Protein AF-A0A8T9C1B6-F1 (afdb_monomer)

Sequence (122 aa):
IFGITAPATIAPGQDFNVTLETQNYIQTIYDVAVVFGLAPGQGHPDTLGTVIASEYLGPSKSNIIVPIVYTVSVDKNTPVGSSTLSASVMSLYGVSSGPTLSNYNVTVVVGDVVSEERVSSS

InterPro domains:
  IPR045469 Nis1-like [PF19271] (1-108)

Solvent-accessible surface area (backbone atoms only — not comparable to full-atom values): 6538 Å² total; per-residue (Å²): 115,82,32,39,35,31,41,36,24,38,21,53,61,39,78,45,60,40,31,40,36,34,53,86,64,99,62,78,40,44,32,47,32,38,38,34,12,43,18,67,49,81,47,60,86,101,55,42,64,49,76,53,48,73,46,81,44,36,77,91,62,23,76,42,63,67,62,47,78,41,81,42,49,46,57,66,81,56,73,72,41,56,21,24,42,26,39,41,35,40,31,26,41,64,96,82,52,46,79,45,79,49,79,38,51,36,74,28,30,33,46,89,51,68,42,88,55,71,38,61,34,130

Radius of gyration: 14.47 Å; Cα contacts (8 Å, |Δi|>4): 331; chains: 1; bounding box: 39×22×41 Å

pLDDT: mean 94.17, std 5.41, range [66.44, 98.38]

Structure (mmCIF, N/CA/C/O backbone):
data_AF-A0A8T9C1B6-F1
#
_entry.id   AF-A0A8T9C1B6-F1
#
loop_
_atom_site.group_PDB
_atom_site.id
_atom_site.type_symbol
_atom_site.label_atom_id
_atom_site.label_alt_id
_atom_site.label_comp_id
_atom_site.label_asym_id
_atom_site.label_entity_id
_atom_site.label_seq_id
_atom_site.pdbx_PDB_ins_code
_atom_site.Cartn_x
_atom_site.Cartn_y
_atom_site.Cartn_z
_atom_site.occupancy
_atom_site.B_iso_or_equiv
_atom_site.auth_seq_id
_atom_site.auth_comp_id
_atom_site.auth_asym_id
_atom_site.auth_atom_id
_atom_site.pdbx_PDB_model_num
ATOM 1 N N . ILE A 1 1 ? 3.121 2.737 -11.169 1.00 92.44 1 ILE A N 1
ATOM 2 C CA . ILE A 1 1 ? 2.107 2.929 -10.098 1.00 92.44 1 ILE A CA 1
ATOM 3 C C . ILE A 1 1 ? 1.961 4.425 -9.849 1.00 92.44 1 ILE A C 1
ATOM 5 O O . ILE A 1 1 ? 2.965 5.119 -9.959 1.00 92.44 1 ILE A O 1
ATOM 9 N N . PHE A 1 2 ? 0.752 4.932 -9.607 1.00 93.50 2 PHE A N 1
ATOM 10 C CA . PHE A 1 2 ? 0.537 6.366 -9.347 1.00 93.50 2 PHE A CA 1
ATOM 11 C C . PHE A 1 2 ? -0.276 6.660 -8.084 1.00 93.50 2 PHE A C 1
ATOM 13 O O . PHE A 1 2 ? -0.403 7.822 -7.715 1.00 93.50 2 PHE A O 1
ATOM 20 N N . GLY A 1 3 ? -0.806 5.634 -7.421 1.00 96.00 3 GLY A N 1
ATOM 21 C CA . GLY A 1 3 ? -1.630 5.818 -6.240 1.00 96.00 3 GLY A CA 1
ATOM 22 C C . GLY A 1 3 ? -2.061 4.508 -5.603 1.00 96.00 3 GLY A C 1
ATOM 23 O O . GLY A 1 3 ? -1.708 3.422 -6.077 1.00 96.00 3 GLY A O 1
ATOM 24 N N . ILE A 1 4 ? -2.846 4.627 -4.536 1.00 97.69 4 ILE A N 1
ATOM 25 C CA . ILE A 1 4 ? -3.515 3.515 -3.867 1.00 97.69 4 ILE A CA 1
ATOM 26 C C . ILE A 1 4 ? -4.999 3.797 -3.669 1.00 97.69 4 ILE A C 1
ATOM 28 O O . ILE A 1 4 ? -5.393 4.940 -3.449 1.00 97.69 4 ILE A O 1
ATOM 32 N N . THR A 1 5 ? -5.797 2.733 -3.663 1.00 98.31 5 THR A N 1
ATOM 33 C CA . THR A 1 5 ? -7.218 2.770 -3.309 1.00 98.31 5 THR A CA 1
ATOM 34 C C . THR A 1 5 ? -7.513 1.730 -2.235 1.00 98.31 5 THR A C 1
ATOM 36 O O . THR A 1 5 ? -7.084 0.580 -2.346 1.00 98.31 5 THR A O 1
ATOM 39 N N . ALA A 1 6 ? -8.301 2.089 -1.226 1.00 98.25 6 ALA A N 1
ATOM 40 C CA . ALA A 1 6 ? -8.712 1.200 -0.138 1.00 98.25 6 ALA A CA 1
ATOM 41 C C . ALA A 1 6 ? -10.176 1.458 0.266 1.00 98.25 6 ALA A C 1
ATOM 43 O O . ALA A 1 6 ? -10.741 2.475 -0.137 1.00 98.25 6 ALA A O 1
ATOM 44 N N . PRO A 1 7 ? -10.817 0.563 1.037 1.00 98.38 7 PRO A N 1
ATOM 45 C CA . PRO A 1 7 ? -12.080 0.872 1.701 1.00 98.38 7 PRO A CA 1
ATOM 46 C C . PRO A 1 7 ? -11.978 2.134 2.566 1.00 98.38 7 PRO A C 1
ATOM 48 O O . PRO A 1 7 ? -10.963 2.353 3.225 1.00 98.38 7 PRO A O 1
ATOM 51 N N . ALA A 1 8 ? -13.035 2.944 2.588 1.00 98.19 8 ALA A N 1
ATOM 52 C CA . ALA A 1 8 ? -13.134 4.128 3.438 1.00 98.19 8 ALA A CA 1
ATOM 53 C C . ALA A 1 8 ? -13.125 3.765 4.932 1.00 98.19 8 ALA A C 1
ATOM 55 O O . ALA A 1 8 ? -12.566 4.498 5.747 1.00 98.19 8 ALA A O 1
ATOM 56 N N . THR A 1 9 ? -13.714 2.620 5.290 1.00 98.38 9 THR A N 1
ATOM 57 C CA . THR A 1 9 ? -13.654 2.030 6.631 1.00 98.38 9 THR A CA 1
ATOM 58 C C . THR A 1 9 ? -13.044 0.633 6.570 1.00 98.38 9 THR A C 1
ATOM 60 O O . THR A 1 9 ? -13.420 -0.178 5.724 1.00 98.38 9 THR A O 1
ATOM 63 N N . ILE A 1 10 ? -12.113 0.353 7.478 1.00 98.25 10 ILE A N 1
ATOM 64 C CA . ILE A 1 10 ? -11.492 -0.958 7.697 1.00 98.25 10 ILE A CA 1
ATOM 65 C C . ILE A 1 10 ? -11.787 -1.433 9.121 1.00 98.25 10 ILE A C 1
ATOM 67 O O . ILE A 1 10 ? -12.046 -0.612 10.001 1.00 98.25 10 ILE A O 1
ATOM 71 N N . ALA A 1 11 ? -11.716 -2.741 9.363 1.00 97.81 11 ALA A N 1
ATOM 72 C CA . ALA A 1 11 ? -12.002 -3.325 10.671 1.00 97.81 11 ALA A CA 1
ATOM 73 C C . ALA A 1 11 ? -10.786 -4.082 11.239 1.00 97.81 11 ALA A C 1
ATOM 75 O O . ALA A 1 11 ? -10.166 -4.867 10.512 1.00 97.81 11 ALA A O 1
ATOM 76 N N . PRO A 1 12 ? -10.439 -3.894 12.527 1.00 97.06 12 PRO A N 1
ATOM 77 C CA . PRO A 1 12 ? -9.389 -4.660 13.189 1.00 97.06 12 PRO A CA 1
ATOM 78 C C . PRO A 1 12 ? -9.592 -6.173 13.090 1.00 97.06 12 PRO A C 1
ATOM 80 O O . PRO A 1 12 ? -10.670 -6.689 13.381 1.00 97.06 12 PRO A O 1
ATOM 83 N N . GLY A 1 13 ? -8.542 -6.901 12.703 1.00 96.31 13 GLY A N 1
ATOM 84 C CA . GLY A 1 13 ? -8.574 -8.358 12.562 1.00 96.31 13 GLY A CA 1
ATOM 85 C C . GLY A 1 13 ? -9.389 -8.887 11.377 1.00 96.31 13 GLY A C 1
ATOM 86 O O . GLY A 1 13 ? -9.573 -10.100 11.291 1.00 96.31 13 GLY A O 1
ATOM 87 N N . GLN A 1 14 ? -9.876 -8.018 10.484 1.00 97.50 14 GLN A N 1
ATOM 88 C CA . GLN A 1 14 ? -10.525 -8.414 9.233 1.00 97.50 14 GLN A CA 1
ATOM 89 C C . GLN A 1 14 ? -9.642 -8.084 8.029 1.00 97.50 14 GLN A C 1
ATOM 91 O O . GLN A 1 14 ? -8.948 -7.064 8.002 1.00 97.50 14 GLN A O 1
ATOM 96 N N . ASP A 1 15 ? -9.711 -8.949 7.021 1.00 98.06 15 ASP A N 1
ATOM 97 C CA . ASP A 1 15 ? -9.028 -8.750 5.749 1.00 98.06 15 ASP A CA 1
ATOM 98 C C . ASP A 1 15 ? -9.743 -7.687 4.907 1.00 98.06 15 ASP A C 1
ATOM 100 O O . ASP A 1 15 ? -10.973 -7.619 4.850 1.00 98.06 15 ASP A O 1
ATOM 104 N N . PHE A 1 16 ? -8.963 -6.881 4.193 1.00 98.19 16 PHE A N 1
ATOM 105 C CA . PHE A 1 16 ? -9.455 -5.914 3.224 1.00 98.19 16 PHE A CA 1
ATOM 106 C C . PHE A 1 16 ? -8.504 -5.780 2.033 1.00 98.19 16 PHE A C 1
ATOM 108 O O . PHE A 1 16 ? -7.327 -6.131 2.096 1.00 98.19 16 PHE A O 1
ATOM 115 N N . ASN A 1 17 ? -9.027 -5.252 0.924 1.00 98.25 17 ASN A N 1
ATOM 116 C CA . ASN A 1 17 ? -8.274 -5.124 -0.321 1.00 98.25 17 ASN A CA 1
ATOM 117 C C . ASN A 1 17 ? -7.747 -3.704 -0.537 1.00 98.25 17 ASN A C 1
ATOM 119 O O . ASN A 1 17 ? -8.529 -2.762 -0.728 1.00 98.25 17 ASN A O 1
ATOM 123 N N . VAL A 1 18 ? -6.423 -3.587 -0.613 1.00 97.94 18 VAL A N 1
ATOM 124 C CA . VAL A 1 18 ? -5.720 -2.393 -1.086 1.00 97.94 18 VAL A CA 1
ATOM 125 C C . VAL A 1 18 ? -5.329 -2.602 -2.542 1.00 97.94 18 VAL A C 1
ATOM 127 O O . VAL A 1 18 ? -4.749 -3.622 -2.910 1.00 97.94 18 VAL A O 1
ATOM 130 N N . THR A 1 19 ? -5.653 -1.626 -3.378 1.00 98.00 19 THR A N 1
ATOM 131 C CA . THR A 1 19 ? -5.329 -1.631 -4.802 1.00 98.00 19 THR A CA 1
ATOM 132 C C . THR A 1 19 ? -4.186 -0.662 -5.049 1.00 98.00 19 THR A C 1
ATOM 134 O O . THR A 1 19 ? -4.288 0.499 -4.665 1.00 98.00 19 THR A O 1
ATOM 137 N N . LEU A 1 20 ? -3.117 -1.113 -5.704 1.00 97.12 20 LEU A N 1
ATOM 138 C CA . LEU A 1 20 ? -2.154 -0.218 -6.336 1.00 97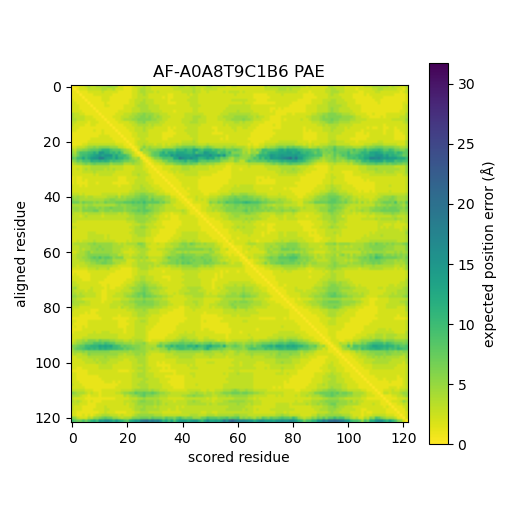.12 20 LEU A CA 1
ATOM 139 C C . LEU A 1 20 ? -2.696 0.205 -7.693 1.00 97.12 20 LEU A C 1
ATOM 141 O O . LEU A 1 20 ? -2.903 -0.631 -8.581 1.00 97.12 20 LEU A O 1
ATOM 145 N N . GLU A 1 21 ? -2.888 1.506 -7.852 1.00 96.50 21 GLU A N 1
ATOM 146 C CA . GLU A 1 21 ? -3.367 2.081 -9.095 1.00 96.50 21 GLU A CA 1
ATOM 147 C C . GLU A 1 21 ? -2.216 2.179 -10.095 1.00 96.50 21 GLU A C 1
ATOM 149 O O . GLU A 1 21 ? -1.124 2.704 -9.825 1.00 96.50 21 GLU A O 1
ATOM 154 N N . THR A 1 22 ? -2.459 1.623 -11.275 1.00 93.25 22 THR A N 1
ATOM 155 C CA . THR A 1 22 ? -1.491 1.575 -12.366 1.00 93.25 22 THR A CA 1
ATOM 156 C C . THR A 1 22 ? -2.030 2.366 -13.545 1.00 93.25 22 THR A C 1
ATOM 158 O O . THR A 1 22 ? -3.235 2.442 -13.764 1.00 93.25 22 THR A O 1
ATOM 161 N N . GLN A 1 23 ? -1.135 3.003 -14.289 1.00 87.12 23 GLN A N 1
ATOM 162 C CA . GLN A 1 23 ? -1.492 3.775 -15.470 1.00 87.12 23 GLN A CA 1
ATOM 163 C C . GLN A 1 23 ? -0.521 3.452 -16.588 1.00 87.12 23 GLN A C 1
ATOM 165 O O . GLN A 1 23 ? 0.613 3.036 -16.337 1.00 87.12 23 GLN A O 1
ATOM 170 N N . ASN A 1 24 ? -0.964 3.683 -17.820 1.00 80.38 24 ASN A N 1
ATOM 171 C CA . ASN A 1 24 ? -0.093 3.539 -18.969 1.00 80.38 24 ASN A CA 1
ATOM 172 C C . ASN A 1 24 ? 1.062 4.546 -18.875 1.00 80.38 24 ASN A C 1
ATOM 174 O O . ASN A 1 24 ? 0.831 5.744 -18.695 1.00 80.38 24 ASN A O 1
ATOM 178 N N . TYR A 1 25 ? 2.293 4.065 -19.014 1.00 78.56 25 TYR A N 1
ATOM 179 C CA . TYR A 1 25 ? 3.488 4.896 -19.003 1.00 78.56 25 TYR A CA 1
ATOM 180 C C . TYR A 1 25 ? 4.378 4.529 -20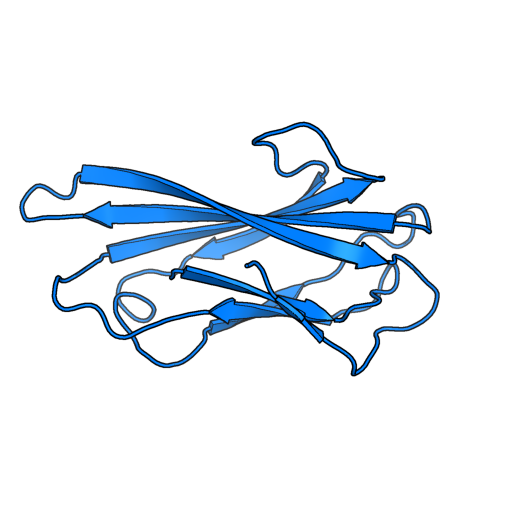.187 1.00 78.56 25 TYR A C 1
ATOM 182 O O . TYR A 1 25 ? 4.583 3.359 -20.499 1.00 78.56 25 TYR A O 1
ATOM 190 N N . ILE A 1 26 ? 4.873 5.549 -20.892 1.00 77.06 26 ILE A N 1
ATOM 191 C CA . ILE A 1 26 ? 5.587 5.351 -22.161 1.00 77.06 26 ILE A CA 1
ATOM 192 C C . ILE A 1 26 ? 6.991 4.764 -21.968 1.00 77.06 26 ILE A C 1
ATOM 194 O O . ILE A 1 26 ? 7.562 4.209 -22.903 1.00 77.06 26 ILE A O 1
ATOM 198 N N . GLN A 1 27 ? 7.560 4.894 -20.768 1.00 76.25 27 GLN A N 1
ATOM 199 C CA . GLN A 1 27 ? 8.873 4.352 -20.436 1.00 76.25 27 GLN A CA 1
ATOM 200 C C . GLN A 1 27 ? 8.720 3.086 -19.602 1.00 76.25 27 GLN A C 1
ATOM 202 O O . GLN A 1 27 ? 7.858 3.004 -18.735 1.00 76.25 27 GLN A O 1
ATOM 207 N N . THR A 1 28 ? 9.591 2.108 -19.821 1.00 82.75 28 THR A N 1
ATOM 208 C CA . THR A 1 28 ? 9.618 0.910 -18.984 1.00 82.75 28 THR A CA 1
ATOM 209 C C . THR A 1 28 ? 10.055 1.277 -17.567 1.00 82.75 28 THR A C 1
ATOM 211 O O . THR A 1 28 ? 11.158 1.787 -17.366 1.00 82.75 28 THR A O 1
ATOM 214 N N . ILE A 1 29 ? 9.195 0.984 -16.596 1.00 89.44 29 ILE A N 1
ATOM 215 C CA . ILE A 1 29 ? 9.491 1.057 -15.163 1.00 89.44 29 ILE A CA 1
ATOM 216 C C . ILE A 1 29 ? 9.594 -0.372 -14.639 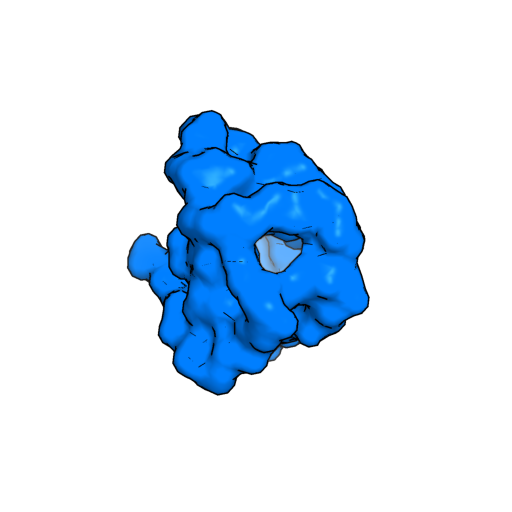1.00 89.44 29 ILE A C 1
ATOM 218 O O . ILE A 1 29 ? 8.784 -1.216 -15.018 1.00 89.44 29 ILE A O 1
ATOM 222 N N . TYR A 1 30 ? 10.568 -0.640 -13.771 1.00 92.38 30 TYR A N 1
ATOM 223 C CA . TYR A 1 30 ? 10.628 -1.887 -13.014 1.00 92.38 30 TYR A CA 1
ATOM 224 C C . TYR A 1 30 ? 10.194 -1.627 -11.571 1.00 92.38 30 TYR A C 1
ATOM 226 O O . TYR A 1 30 ? 10.941 -1.043 -10.788 1.00 92.38 30 TYR A O 1
ATOM 234 N N . ASP A 1 31 ? 8.987 -2.048 -11.217 1.00 93.75 31 ASP A N 1
ATOM 235 C CA . ASP A 1 31 ? 8.452 -1.927 -9.867 1.00 93.75 31 ASP A CA 1
ATOM 236 C C . ASP A 1 31 ? 8.964 -3.106 -9.019 1.00 93.75 31 ASP A C 1
ATOM 238 O O . ASP A 1 31 ? 8.695 -4.276 -9.300 1.00 93.75 31 ASP A O 1
ATOM 242 N N . VAL A 1 32 ? 9.766 -2.810 -7.993 1.00 95.94 32 VAL A N 1
ATOM 243 C CA . VAL A 1 32 ? 10.498 -3.816 -7.208 1.00 95.94 32 VAL A CA 1
ATOM 244 C C . VAL A 1 32 ? 9.597 -4.408 -6.132 1.00 95.94 32 VAL A C 1
ATOM 246 O O . VAL A 1 32 ? 9.369 -5.617 -6.106 1.00 95.94 32 VAL A O 1
ATOM 249 N N . ALA A 1 33 ? 9.099 -3.565 -5.230 1.00 97.44 33 ALA A N 1
ATOM 250 C CA . ALA A 1 33 ? 8.356 -3.981 -4.048 1.00 97.44 33 ALA A CA 1
ATOM 251 C C . ALA A 1 33 ? 7.476 -2.845 -3.519 1.00 97.44 33 ALA A C 1
ATOM 253 O O . ALA A 1 33 ? 7.737 -1.670 -3.789 1.00 97.44 33 ALA A O 1
ATOM 254 N N . VAL A 1 34 ? 6.471 -3.216 -2.729 1.00 98.12 34 VAL A N 1
ATOM 255 C CA . VAL A 1 34 ? 5.619 -2.293 -1.977 1.00 98.12 34 VAL A CA 1
ATOM 256 C C . VAL A 1 34 ? 5.585 -2.680 -0.503 1.00 98.12 34 VAL A C 1
ATOM 258 O O . VAL A 1 34 ? 5.585 -3.862 -0.163 1.00 98.12 34 VAL A O 1
ATOM 261 N N . VAL A 1 35 ? 5.531 -1.685 0.378 1.00 98.38 35 VAL A N 1
ATOM 262 C CA . VAL A 1 35 ? 5.257 -1.866 1.807 1.00 98.38 35 VAL A CA 1
ATOM 263 C C . VAL A 1 35 ? 4.048 -1.026 2.183 1.00 98.38 35 VAL A C 1
ATOM 265 O O . VAL A 1 35 ? 3.998 0.157 1.854 1.00 98.38 35 VAL A O 1
ATOM 268 N N . PHE A 1 36 ? 3.094 -1.633 2.882 1.00 98.19 36 PHE A N 1
ATOM 269 C CA . PHE A 1 36 ? 1.904 -0.976 3.403 1.00 98.19 36 PHE A CA 1
ATOM 270 C C . PHE A 1 36 ? 2.040 -0.760 4.906 1.00 98.19 36 PHE A C 1
ATOM 272 O O . PHE A 1 36 ? 2.524 -1.635 5.632 1.00 98.19 36 PHE A O 1
ATOM 279 N N . GLY A 1 37 ? 1.559 0.379 5.386 1.00 97.75 37 GLY A N 1
ATOM 280 C CA . GLY A 1 37 ? 1.474 0.651 6.813 1.00 97.75 37 GLY A CA 1
ATOM 281 C C . GLY A 1 37 ? 0.301 1.542 7.184 1.00 97.75 37 GLY A C 1
ATOM 282 O O . GLY A 1 37 ? -0.314 2.176 6.328 1.00 97.75 37 GLY A O 1
ATOM 283 N N . LEU A 1 38 ? -0.017 1.548 8.472 1.00 97.88 38 LEU A N 1
ATOM 284 C CA . LEU A 1 38 ? -1.118 2.298 9.051 1.00 97.88 38 LEU A CA 1
ATOM 285 C C . LEU A 1 38 ? -0.613 3.140 10.225 1.00 97.88 38 LEU A C 1
ATOM 287 O O . LEU A 1 38 ? 0.087 2.642 11.110 1.00 97.88 38 LEU A O 1
ATOM 291 N N . ALA A 1 39 ? -1.009 4.408 10.265 1.00 97.31 39 ALA A N 1
ATOM 292 C CA . ALA A 1 39 ? -0.730 5.312 11.374 1.00 97.31 39 ALA A CA 1
ATOM 293 C C . ALA A 1 39 ? -2.027 5.964 11.884 1.00 97.31 39 ALA A C 1
ATOM 295 O O . ALA A 1 39 ? -2.860 6.354 11.069 1.00 97.31 39 ALA A O 1
ATOM 296 N N . PRO A 1 40 ? -2.211 6.136 13.205 1.00 95.81 40 PRO A N 1
ATOM 297 C CA . PRO A 1 40 ? -3.379 6.831 13.740 1.00 95.81 40 PRO A CA 1
ATOM 298 C C . PRO A 1 40 ? -3.360 8.327 13.390 1.00 95.81 40 PRO A C 1
ATOM 300 O O . PRO A 1 40 ? -2.303 8.966 13.333 1.00 95.81 40 PRO A O 1
ATOM 303 N N . GLY A 1 41 ? -4.545 8.909 13.208 1.00 95.06 41 GLY A N 1
ATOM 304 C CA . GLY A 1 41 ? -4.708 10.310 12.830 1.00 95.06 41 GLY A CA 1
ATOM 305 C C . GLY A 1 41 ? -4.078 10.597 11.470 1.00 95.06 41 GLY A C 1
ATOM 306 O O . GLY A 1 41 ? -4.339 9.884 10.511 1.00 95.06 41 GLY A O 1
ATOM 307 N N . GLN A 1 42 ? -3.256 11.645 11.400 1.00 91.81 42 GLN A N 1
ATOM 308 C CA . GLN A 1 42 ? -2.518 12.012 10.185 1.00 91.81 42 GLN A CA 1
ATOM 309 C C . GLN A 1 42 ? -1.209 11.223 10.010 1.00 91.81 42 GLN A C 1
ATOM 311 O O . GLN A 1 42 ? -0.619 11.249 8.932 1.00 91.81 42 GLN A O 1
ATOM 316 N N . GLY A 1 43 ? -0.755 10.508 11.045 1.00 89.44 43 GLY A N 1
ATOM 317 C CA . GLY A 1 43 ? 0.574 9.900 11.067 1.00 89.44 43 GLY A CA 1
ATOM 318 C C . GLY A 1 43 ? 1.715 10.925 11.076 1.00 89.44 43 GLY A C 1
ATOM 319 O O . GLY A 1 43 ? 1.500 12.136 11.150 1.00 89.44 43 GLY A O 1
ATOM 320 N N . HIS A 1 44 ? 2.955 10.429 11.040 1.00 89.06 44 HIS A N 1
ATOM 321 C CA . HIS A 1 44 ? 4.132 11.276 10.846 1.00 89.06 44 HIS A CA 1
ATOM 322 C C . HIS A 1 44 ? 4.449 11.375 9.344 1.00 89.06 44 HIS A C 1
ATOM 324 O O . HIS A 1 44 ? 4.408 10.338 8.670 1.00 89.06 44 HIS A O 1
ATOM 330 N N . PRO A 1 45 ? 4.775 12.569 8.815 1.00 86.81 45 PRO A N 1
ATOM 331 C CA . PRO A 1 45 ? 5.096 12.745 7.400 1.00 86.81 45 PRO A CA 1
ATOM 332 C C . PRO A 1 45 ? 6.165 11.765 6.911 1.00 86.81 45 PRO A C 1
ATOM 334 O O . PRO A 1 45 ? 7.103 11.460 7.644 1.00 86.81 45 PRO A O 1
ATOM 337 N N . ASP A 1 46 ? 6.003 11.268 5.682 1.00 84.88 46 ASP A N 1
ATOM 338 C CA . ASP A 1 46 ? 6.934 10.347 5.010 1.00 84.88 46 ASP A CA 1
ATOM 339 C C . ASP A 1 46 ? 7.228 9.035 5.760 1.00 84.88 46 ASP A C 1
ATOM 341 O O . ASP A 1 46 ? 8.234 8.369 5.512 1.00 84.88 46 ASP A O 1
ATOM 345 N N . THR A 1 47 ? 6.327 8.619 6.655 1.00 91.62 47 THR A N 1
ATOM 346 C CA . THR A 1 47 ? 6.417 7.333 7.355 1.00 91.62 47 THR A CA 1
ATOM 347 C C . THR A 1 47 ? 5.200 6.456 7.093 1.00 91.62 47 THR A C 1
ATOM 349 O O . THR A 1 47 ? 4.115 6.921 6.744 1.00 91.62 47 THR A O 1
ATOM 352 N N . LEU A 1 48 ? 5.388 5.154 7.296 1.00 93.88 48 LEU A N 1
ATOM 353 C CA . LEU A 1 48 ? 4.332 4.154 7.150 1.00 93.88 48 LEU A CA 1
ATOM 354 C C . LEU A 1 48 ? 3.562 3.898 8.454 1.00 93.88 48 LEU A C 1
ATOM 356 O O . LEU A 1 48 ? 2.552 3.206 8.431 1.00 93.88 48 LEU A O 1
ATOM 360 N N . GLY A 1 49 ? 4.023 4.418 9.595 1.00 95.06 49 GLY A N 1
ATOM 361 C CA . GLY A 1 49 ? 3.504 4.006 10.900 1.00 95.06 49 GLY A CA 1
ATOM 362 C C . GLY A 1 49 ? 3.802 2.531 11.183 1.00 95.06 49 GLY A C 1
ATOM 363 O O . GLY A 1 49 ? 4.940 2.081 11.048 1.00 95.06 49 GLY A O 1
ATOM 364 N N . THR A 1 50 ? 2.782 1.777 11.587 1.00 96.38 50 THR A N 1
ATOM 365 C CA . THR A 1 50 ? 2.880 0.330 11.795 1.00 96.38 50 THR A CA 1
ATOM 366 C C . THR A 1 50 ? 2.814 -0.387 10.451 1.00 96.38 50 THR A C 1
ATOM 368 O O . THR A 1 50 ? 1.831 -0.252 9.731 1.00 96.38 50 THR A O 1
ATOM 371 N N . VAL A 1 51 ? 3.838 -1.174 10.117 1.00 97.50 51 VAL A N 1
ATOM 372 C CA . VAL A 1 51 ? 3.852 -2.000 8.898 1.00 97.50 51 VAL A CA 1
ATOM 373 C C . VAL A 1 51 ? 2.815 -3.114 9.015 1.00 97.50 51 VAL A C 1
ATOM 375 O O . VAL A 1 51 ? 2.798 -3.834 10.011 1.00 97.50 51 VAL A O 1
ATOM 378 N N . ILE A 1 52 ? 1.977 -3.261 7.988 1.00 97.38 52 ILE A N 1
ATOM 379 C CA . ILE A 1 52 ? 0.897 -4.261 7.953 1.00 97.38 52 ILE A CA 1
ATOM 380 C C . ILE A 1 52 ? 1.099 -5.313 6.862 1.00 97.38 52 ILE A C 1
ATOM 382 O O . ILE A 1 52 ? 0.620 -6.433 6.999 1.00 97.38 52 ILE A O 1
ATOM 386 N N . ALA A 1 53 ? 1.824 -4.975 5.794 1.00 97.44 53 ALA A N 1
ATOM 387 C CA . ALA A 1 53 ? 2.151 -5.906 4.720 1.00 97.44 53 ALA A CA 1
ATOM 388 C C . ALA A 1 53 ? 3.369 -5.425 3.921 1.00 97.44 53 ALA A C 1
ATOM 390 O O . ALA A 1 53 ? 3.666 -4.231 3.864 1.00 97.44 53 ALA A O 1
ATOM 391 N N . SER A 1 54 ? 4.053 -6.359 3.266 1.00 97.62 54 SER A N 1
ATOM 392 C CA . SER A 1 54 ? 5.142 -6.081 2.328 1.00 97.62 54 SER A CA 1
ATOM 393 C C . SER A 1 54 ? 5.134 -7.114 1.217 1.00 97.62 54 SER A C 1
ATOM 395 O O . SER A 1 54 ? 5.069 -8.307 1.502 1.00 97.62 54 SER A O 1
ATOM 397 N N . GLU A 1 55 ? 5.238 -6.671 -0.028 1.00 97.56 55 GLU A N 1
ATOM 398 C CA . GLU A 1 55 ? 4.988 -7.517 -1.186 1.00 97.56 55 GLU A CA 1
ATOM 399 C C . GLU A 1 55 ? 6.013 -7.276 -2.288 1.00 97.56 55 GLU A C 1
ATOM 401 O O . GLU A 1 55 ? 6.359 -6.137 -2.615 1.00 97.56 55 GLU A O 1
ATOM 406 N N . TYR A 1 56 ? 6.468 -8.366 -2.905 1.00 96.38 56 TYR A N 1
ATOM 407 C CA . TYR A 1 56 ? 7.285 -8.300 -4.110 1.00 96.38 56 TYR A CA 1
ATOM 408 C C . TYR A 1 56 ? 6.388 -8.037 -5.328 1.00 96.38 56 TYR A C 1
ATOM 410 O O . TYR A 1 56 ? 5.361 -8.697 -5.526 1.00 96.38 56 TYR A O 1
ATOM 418 N N . LEU A 1 57 ? 6.769 -7.050 -6.142 1.00 95.06 57 LEU A N 1
ATOM 419 C CA . LEU A 1 57 ? 6.072 -6.708 -7.382 1.00 95.06 57 LEU A CA 1
ATOM 420 C C . LEU A 1 57 ? 6.715 -7.458 -8.548 1.00 95.06 57 LEU A C 1
ATOM 422 O O . LEU A 1 57 ? 6.098 -8.345 -9.146 1.00 95.06 57 LEU A O 1
ATOM 426 N N . GLY A 1 58 ? 7.980 -7.141 -8.816 1.00 91.19 58 GLY A N 1
ATOM 427 C CA . GLY A 1 58 ? 8.788 -7.800 -9.827 1.00 91.19 58 GLY A CA 1
ATOM 428 C C . GLY A 1 58 ? 8.329 -7.547 -11.268 1.00 91.19 58 GLY A C 1
ATOM 429 O O . GLY A 1 58 ? 7.385 -6.791 -11.524 1.00 91.19 58 GLY A O 1
ATOM 430 N N . PRO A 1 59 ? 8.979 -8.209 -12.244 1.00 88.44 59 PRO A N 1
ATOM 431 C CA . PRO A 1 59 ? 8.758 -7.931 -13.660 1.00 88.44 59 PRO A CA 1
ATOM 432 C C . PRO A 1 59 ? 7.313 -8.178 -14.110 1.00 88.44 59 PRO A C 1
ATOM 434 O O . PRO A 1 59 ? 6.809 -7.463 -14.966 1.00 88.44 59 PRO A O 1
ATOM 437 N N . SER A 1 60 ? 6.620 -9.160 -13.523 1.00 88.88 60 SER A N 1
ATOM 438 C CA . SER A 1 60 ? 5.237 -9.506 -13.885 1.00 88.88 60 SER A CA 1
ATOM 439 C C . SER A 1 60 ? 4.204 -8.454 -13.482 1.00 88.88 60 SER A C 1
ATOM 441 O O . SER A 1 60 ? 3.099 -8.457 -14.017 1.00 88.88 60 SER A O 1
ATOM 443 N N . LYS A 1 61 ? 4.537 -7.588 -12.520 1.00 90.00 61 LYS A N 1
ATOM 444 C CA . LYS A 1 61 ? 3.664 -6.515 -12.021 1.00 90.00 61 LYS A CA 1
ATOM 445 C C . LYS A 1 61 ? 4.215 -5.122 -12.346 1.00 90.00 61 LYS A C 1
ATOM 447 O O . LYS A 1 61 ? 3.732 -4.130 -11.814 1.00 90.00 61 LYS A O 1
ATOM 452 N N . SER A 1 62 ? 5.221 -5.058 -13.215 1.00 89.38 62 SER A N 1
ATOM 453 C CA . SER A 1 62 ? 5.882 -3.827 -13.639 1.00 89.38 62 SER A CA 1
ATOM 454 C C . SER A 1 62 ? 5.286 -3.311 -14.944 1.00 89.38 62 SER A C 1
ATOM 456 O O . SER A 1 62 ? 5.065 -4.089 -15.871 1.00 89.38 62 SER A O 1
ATOM 458 N N . ASN A 1 63 ? 5.076 -1.997 -15.042 1.00 85.81 63 ASN A N 1
ATOM 459 C CA . ASN A 1 63 ? 4.634 -1.325 -16.274 1.00 85.81 63 ASN A CA 1
ATOM 460 C C . ASN A 1 63 ? 3.357 -1.919 -16.915 1.00 85.81 63 ASN A C 1
ATOM 462 O O . ASN A 1 63 ? 3.234 -2.003 -18.139 1.00 85.81 63 ASN A O 1
ATOM 466 N N . ILE A 1 64 ? 2.411 -2.353 -16.081 1.00 89.94 64 ILE A N 1
ATOM 467 C CA . ILE A 1 64 ? 1.099 -2.848 -16.511 1.00 89.94 64 ILE A CA 1
ATOM 468 C C . ILE A 1 64 ? 0.028 -1.771 -16.322 1.00 89.94 64 ILE A C 1
ATOM 470 O O . ILE A 1 64 ? 0.197 -0.856 -15.523 1.00 89.94 64 ILE A O 1
ATOM 474 N N . ILE A 1 65 ? -1.084 -1.899 -17.047 1.00 90.12 65 ILE A N 1
ATOM 475 C CA . ILE A 1 65 ? -2.267 -1.027 -16.899 1.00 90.12 65 ILE A CA 1
ATOM 476 C C . ILE A 1 65 ? -3.345 -1.628 -15.989 1.00 90.12 65 ILE A C 1
ATOM 478 O O . ILE A 1 65 ? -4.371 -1.001 -15.743 1.00 90.12 65 ILE A O 1
ATOM 482 N N . VAL A 1 66 ? -3.155 -2.879 -15.563 1.00 91.81 66 VAL A N 1
ATOM 483 C CA . VAL A 1 66 ? -4.109 -3.592 -14.713 1.00 91.81 66 VAL A CA 1
ATOM 484 C C . VAL A 1 66 ? -3.774 -3.273 -13.256 1.00 91.81 66 VAL A C 1
ATOM 486 O O . VAL A 1 66 ? -2.648 -3.552 -12.836 1.00 91.81 66 VAL A O 1
ATOM 489 N N . PRO A 1 67 ? -4.717 -2.714 -12.476 1.00 94.38 67 PRO A N 1
ATOM 490 C CA . PRO A 1 67 ? -4.502 -2.463 -11.057 1.00 94.38 67 PRO A CA 1
ATOM 491 C C . PRO A 1 67 ? -4.122 -3.738 -10.301 1.00 94.38 67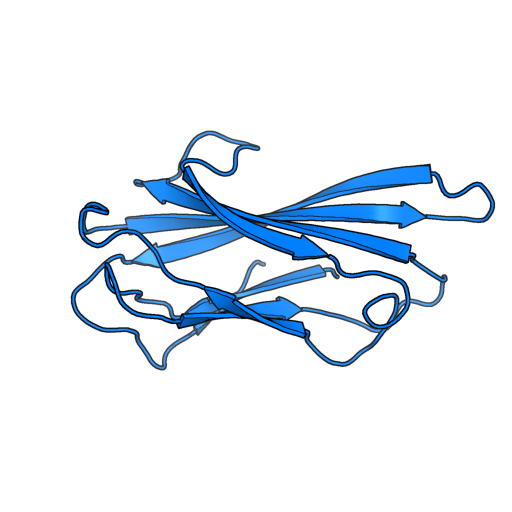 PRO A C 1
ATOM 493 O O . PRO A 1 67 ? -4.616 -4.830 -10.594 1.00 94.38 67 PRO A O 1
ATOM 496 N N . ILE A 1 68 ? -3.245 -3.596 -9.310 1.00 96.31 68 ILE A N 1
ATOM 497 C CA . ILE A 1 68 ? -2.709 -4.731 -8.554 1.00 96.31 68 ILE A CA 1
ATOM 498 C C . ILE A 1 68 ? -3.399 -4.762 -7.199 1.00 96.31 68 ILE A C 1
ATOM 500 O O . ILE A 1 68 ? -3.281 -3.818 -6.424 1.00 96.31 68 ILE A O 1
ATOM 504 N N . VAL A 1 69 ? -4.108 -5.848 -6.908 1.00 97.38 69 VAL A N 1
ATOM 505 C CA . VAL A 1 69 ? -4.870 -5.991 -5.664 1.00 97.38 69 VAL A CA 1
ATOM 506 C C . VAL A 1 69 ? -4.092 -6.832 -4.661 1.00 97.38 69 VAL A C 1
ATOM 508 O O . VAL A 1 69 ? -3.596 -7.909 -4.997 1.00 97.38 69 VAL A O 1
ATOM 511 N N . TYR A 1 70 ? -4.027 -6.340 -3.428 1.00 97.75 70 TYR A N 1
ATOM 512 C CA . TYR A 1 70 ? -3.449 -7.019 -2.278 1.00 97.75 70 TYR A CA 1
ATOM 513 C C . TYR A 1 70 ? -4.485 -7.147 -1.170 1.00 97.75 70 TYR A C 1
ATOM 515 O O . TYR A 1 70 ? -5.127 -6.164 -0.800 1.00 97.75 70 TYR A O 1
ATOM 523 N N . THR A 1 71 ? -4.621 -8.355 -0.630 1.00 97.94 71 THR A N 1
ATOM 524 C CA . THR A 1 71 ? -5.402 -8.611 0.579 1.00 97.94 71 THR A CA 1
ATOM 525 C C . THR A 1 71 ? -4.491 -8.435 1.785 1.00 97.94 71 THR A C 1
ATOM 527 O O . THR A 1 71 ? -3.449 -9.080 1.876 1.00 97.94 71 THR A O 1
ATOM 530 N N . VAL A 1 72 ? -4.865 -7.528 2.681 1.00 97.06 72 VAL A N 1
ATOM 531 C CA . VAL A 1 72 ? -4.103 -7.172 3.881 1.00 97.06 72 VAL A CA 1
ATOM 532 C C . VAL A 1 72 ? -5.032 -7.136 5.089 1.00 97.06 72 VAL A C 1
ATOM 534 O O . VAL A 1 72 ? -6.246 -7.020 4.943 1.00 97.06 72 VAL A O 1
ATOM 537 N N . SER A 1 73 ? -4.463 -7.188 6.287 1.00 96.81 73 SER A N 1
ATOM 538 C CA . SER A 1 73 ? -5.203 -7.104 7.547 1.00 96.81 73 SER A CA 1
ATOM 539 C C . SER A 1 73 ? -4.463 -6.210 8.531 1.00 96.81 73 SER A C 1
ATOM 541 O O . SER A 1 73 ? -3.234 -6.139 8.496 1.00 96.81 73 SER A O 1
ATOM 543 N N . VAL A 1 74 ? -5.191 -5.581 9.449 1.00 96.12 74 VAL A N 1
ATOM 544 C CA . VAL A 1 74 ? -4.602 -4.859 10.589 1.00 96.12 74 VAL A CA 1
ATOM 545 C C . VAL A 1 74 ? -4.835 -5.657 11.873 1.00 96.12 74 VAL A C 1
ATOM 547 O O . VAL A 1 74 ? -5.785 -6.438 11.957 1.00 96.12 74 VAL A O 1
ATOM 550 N N . ASP A 1 75 ? -3.967 -5.489 12.871 1.00 95.31 75 ASP A N 1
ATOM 551 C CA . ASP A 1 75 ? -4.074 -6.227 14.134 1.00 95.31 75 ASP A CA 1
ATOM 552 C C . ASP A 1 75 ? -5.422 -5.962 14.824 1.00 95.31 75 ASP A C 1
ATOM 554 O O . ASP A 1 75 ? -5.964 -4.859 14.787 1.00 95.31 75 ASP A O 1
ATOM 558 N N . LYS A 1 76 ? -5.966 -6.972 15.506 1.00 95.88 76 LYS A N 1
ATOM 559 C CA . LYS A 1 76 ? -7.244 -6.857 16.228 1.00 95.88 76 LYS A CA 1
ATOM 560 C C . LYS A 1 76 ? -7.251 -5.776 17.320 1.00 95.88 76 LYS A C 1
ATOM 562 O O . LYS A 1 76 ? -8.320 -5.359 17.748 1.00 95.88 76 LYS A O 1
ATOM 567 N N . ASN A 1 77 ? -6.078 -5.362 17.803 1.00 94.44 77 ASN A N 1
ATOM 568 C CA . ASN A 1 77 ? -5.918 -4.330 18.824 1.00 94.44 77 ASN A CA 1
ATOM 569 C C . ASN A 1 77 ? -5.635 -2.943 18.222 1.00 94.44 77 ASN A C 1
ATOM 571 O O . ASN A 1 77 ? -5.328 -2.013 18.971 1.00 94.44 77 ASN A O 1
ATOM 575 N N . THR A 1 78 ? -5.692 -2.785 16.893 1.00 96.00 78 THR A N 1
ATOM 576 C CA . THR A 1 78 ? -5.550 -1.476 16.249 1.00 96.00 78 THR A CA 1
ATOM 577 C C . THR A 1 78 ? -6.623 -0.515 16.787 1.00 96.00 78 THR A C 1
ATOM 579 O O . THR A 1 78 ? -7.808 -0.849 16.744 1.00 96.00 78 THR A O 1
ATOM 582 N N . PRO A 1 79 ? -6.239 0.672 17.301 1.00 93.69 79 PRO A N 1
ATOM 583 C CA . PRO A 1 79 ? -7.195 1.638 17.828 1.00 93.69 79 PRO A CA 1
ATOM 584 C C . PRO A 1 79 ? -8.190 2.111 16.768 1.00 93.69 79 PRO A C 1
ATOM 586 O O . PRO A 1 79 ? -7.816 2.376 15.627 1.00 93.69 79 PRO A O 1
ATOM 589 N N . VAL A 1 80 ? -9.448 2.268 17.177 1.00 96.38 80 VAL A N 1
ATOM 590 C CA . VAL A 1 80 ? -10.506 2.825 16.328 1.00 96.38 80 VAL A CA 1
ATOM 591 C C . VAL A 1 80 ? -10.307 4.322 16.082 1.00 96.38 80 VAL A C 1
ATOM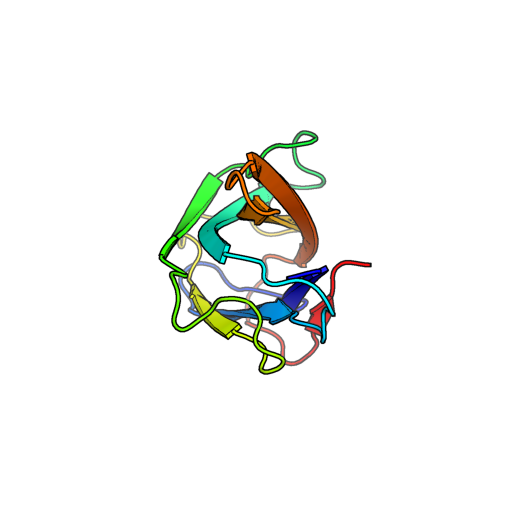 593 O O . VAL A 1 80 ? -9.760 5.041 16.922 1.00 96.38 80 VAL A O 1
ATOM 596 N N . GLY A 1 81 ? -10.806 4.802 14.943 1.00 97.50 81 GLY A N 1
ATOM 597 C CA . GLY A 1 81 ? -10.791 6.209 14.554 1.00 97.50 81 GLY A CA 1
ATOM 598 C C . GLY A 1 81 ? -10.090 6.481 13.224 1.00 97.50 81 GLY A C 1
ATOM 599 O O . GLY A 1 81 ? -9.666 5.573 12.509 1.00 97.50 81 GLY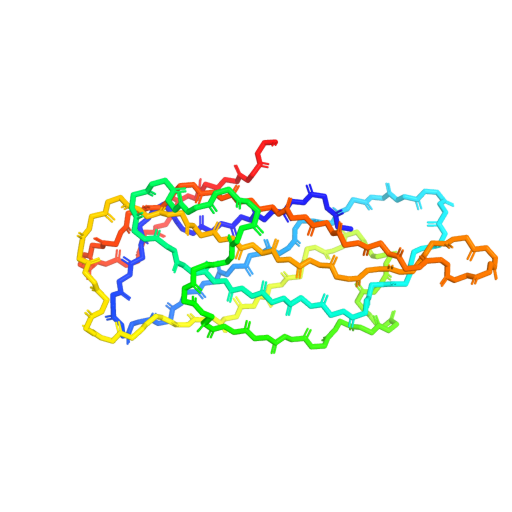 A O 1
ATOM 600 N N . SER A 1 82 ? -9.984 7.767 12.883 1.00 97.81 82 SER A N 1
ATOM 601 C CA . SER A 1 82 ? -9.292 8.219 11.671 1.00 97.81 82 SER A CA 1
ATOM 602 C C . SER A 1 82 ? -7.835 7.761 11.685 1.00 97.81 82 SER A C 1
ATOM 604 O O . SER A 1 82 ? -7.137 7.954 12.681 1.00 97.81 82 SER A O 1
ATOM 606 N N . SER A 1 83 ? -7.376 7.201 10.572 1.00 97.56 83 SER A N 1
ATOM 607 C CA . SER A 1 83 ? -6.010 6.719 10.371 1.00 97.56 83 SER A CA 1
ATOM 608 C C . SER A 1 83 ? -5.537 7.006 8.947 1.00 97.56 83 SER A C 1
ATOM 610 O O . SER A 1 83 ? -6.336 7.079 8.015 1.00 97.56 83 SER A O 1
ATOM 612 N N . THR A 1 84 ? -4.230 7.132 8.768 1.00 97.56 84 THR A N 1
ATOM 613 C CA . THR A 1 84 ? -3.581 7.232 7.461 1.00 97.56 84 THR A CA 1
ATOM 614 C C . THR A 1 84 ? -3.075 5.854 7.061 1.00 97.56 84 THR A C 1
ATOM 616 O O . THR A 1 84 ? -2.217 5.285 7.740 1.00 97.56 84 THR A O 1
ATOM 61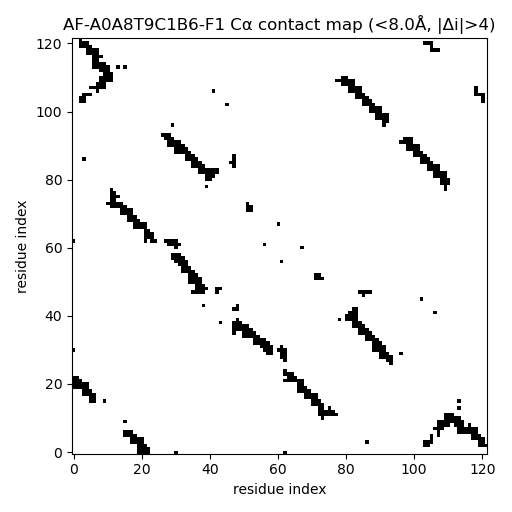9 N N . LEU A 1 85 ? -3.598 5.321 5.958 1.00 97.62 85 LEU A N 1
ATOM 620 C CA . LEU A 1 85 ? -3.061 4.141 5.289 1.00 97.62 85 LEU A CA 1
ATOM 621 C C . LEU A 1 85 ? -2.060 4.609 4.235 1.00 97.62 85 LEU A C 1
ATOM 623 O O . LEU A 1 85 ? -2.414 5.380 3.345 1.00 97.62 85 LEU A O 1
ATOM 627 N N . 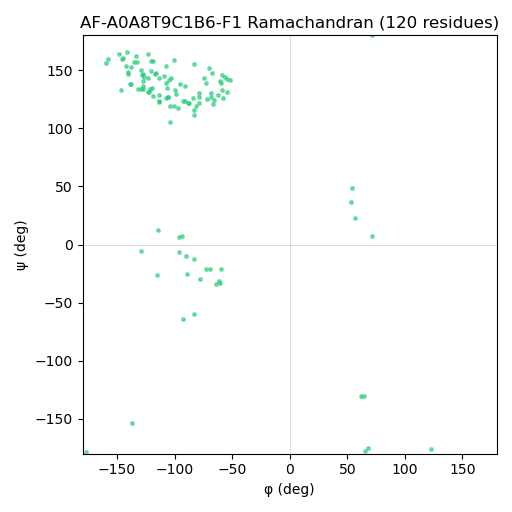SER A 1 86 ? -0.831 4.118 4.323 1.00 97.56 86 SER A N 1
ATOM 628 C CA . SER A 1 86 ? 0.271 4.505 3.448 1.00 97.56 86 SER A CA 1
ATOM 629 C C . SER A 1 86 ? 0.828 3.303 2.692 1.00 97.56 86 SER A C 1
ATOM 631 O O . SER A 1 86 ? 0.858 2.185 3.211 1.00 97.56 86 SER A O 1
ATOM 633 N N . ALA A 1 87 ? 1.333 3.547 1.488 1.00 97.31 87 ALA A N 1
ATOM 634 C CA . ALA A 1 87 ? 2.113 2.604 0.704 1.00 97.31 87 ALA A CA 1
ATOM 635 C C . ALA A 1 87 ? 3.413 3.261 0.237 1.00 97.31 87 ALA A C 1
ATOM 637 O O . ALA A 1 87 ? 3.390 4.375 -0.285 1.00 97.31 87 ALA A O 1
ATOM 638 N N . SER A 1 88 ? 4.533 2.559 0.388 1.00 97.62 88 SER A N 1
ATOM 639 C CA . SER A 1 88 ? 5.824 2.965 -0.165 1.00 97.62 88 SER A CA 1
ATOM 640 C C . SER A 1 88 ? 6.244 1.974 -1.238 1.00 97.62 88 SER A C 1
ATOM 642 O O . SER A 1 88 ? 6.324 0.774 -0.973 1.00 97.62 88 SER A O 1
ATOM 644 N N . VAL A 1 89 ? 6.474 2.467 -2.451 1.00 97.00 89 VAL A N 1
ATOM 645 C CA . VAL A 1 89 ? 6.813 1.668 -3.630 1.00 97.00 89 VAL A CA 1
ATOM 646 C C . VAL A 1 89 ? 8.237 1.989 -4.056 1.00 97.00 89 VAL A C 1
ATOM 648 O O . VAL A 1 89 ? 8.566 3.142 -4.333 1.00 97.00 89 VAL A O 1
ATOM 651 N N . MET A 1 90 ? 9.074 0.959 -4.125 1.00 97.19 90 MET A N 1
ATOM 652 C CA . MET A 1 90 ? 10.413 1.043 -4.700 1.00 97.19 90 MET A CA 1
ATOM 653 C C . MET A 1 90 ? 10.337 0.658 -6.175 1.00 97.19 90 MET A C 1
ATOM 655 O O . MET A 1 90 ? 9.950 -0.467 -6.496 1.00 97.19 90 MET A O 1
ATOM 659 N N . SER A 1 91 ? 10.791 1.544 -7.055 1.00 95.50 91 SER A N 1
ATOM 660 C CA . SER A 1 91 ? 10.847 1.305 -8.500 1.00 95.50 91 SER A CA 1
ATOM 661 C C . SER A 1 91 ? 12.208 1.699 -9.073 1.00 95.50 91 SER A C 1
ATOM 663 O O . SER A 1 91 ? 12.931 2.510 -8.494 1.00 95.50 91 SER A O 1
ATOM 665 N N . LEU A 1 92 ? 12.570 1.120 -10.217 1.00 94.44 92 LEU A N 1
ATOM 666 C CA . LEU A 1 92 ? 13.784 1.430 -10.966 1.00 94.44 92 LEU A CA 1
ATOM 667 C C . LEU A 1 92 ? 13.404 2.077 -12.298 1.00 94.44 92 LEU A C 1
ATOM 669 O O . LEU A 1 92 ? 12.599 1.528 -13.057 1.00 94.44 92 LEU A O 1
ATOM 673 N N . TYR A 1 93 ? 14.012 3.227 -12.582 1.00 90.12 93 TYR A N 1
ATOM 674 C CA . TYR A 1 93 ? 13.735 4.025 -13.773 1.00 90.12 93 TYR A CA 1
ATOM 675 C C . TYR A 1 93 ? 14.953 4.135 -14.694 1.00 90.12 93 TYR A C 1
ATOM 677 O O . TYR A 1 93 ? 16.104 4.220 -14.252 1.00 90.12 93 TYR A O 1
ATOM 685 N N . GLY A 1 94 ? 14.673 4.215 -15.996 1.00 84.94 94 GLY A N 1
ATOM 686 C CA . GLY A 1 94 ? 15.661 4.496 -17.032 1.00 84.94 94 GLY A CA 1
ATOM 687 C C . GLY A 1 94 ? 16.643 3.353 -17.309 1.00 84.94 94 GLY A C 1
ATOM 688 O O . GLY A 1 94 ? 16.610 2.290 -16.695 1.00 84.94 94 GLY A O 1
ATOM 689 N N . VAL A 1 95 ? 17.552 3.596 -18.257 1.00 80.81 95 VAL A N 1
ATOM 690 C CA . VAL A 1 95 ? 18.509 2.593 -18.770 1.00 80.81 95 VAL A CA 1
ATOM 691 C C . VAL A 1 95 ? 19.455 2.080 -17.679 1.00 80.81 95 VAL A C 1
ATOM 693 O O . VAL A 1 95 ? 19.854 0.920 -17.697 1.00 80.81 95 VAL A O 1
ATOM 696 N N . SER A 1 96 ? 19.778 2.930 -16.704 1.00 86.88 96 SER A N 1
ATOM 697 C CA . SER A 1 96 ? 20.701 2.603 -15.613 1.00 86.88 96 SER A CA 1
ATOM 698 C C . SER A 1 96 ? 20.009 2.069 -14.354 1.00 86.88 96 SER A C 1
ATOM 700 O O . SER A 1 96 ? 20.682 1.901 -13.343 1.00 86.88 96 SER A O 1
ATOM 702 N N . SER A 1 97 ? 18.693 1.808 -14.391 1.00 91.00 97 SER A N 1
ATOM 703 C CA . SER A 1 97 ? 17.925 1.280 -13.249 1.00 91.00 97 SER A CA 1
ATOM 704 C C . SER A 1 97 ? 18.067 2.121 -11.970 1.00 91.00 97 SER A C 1
ATOM 706 O O . SER A 1 97 ? 18.348 1.602 -10.891 1.00 91.00 97 SER A O 1
ATOM 708 N N . GLY A 1 98 ? 17.891 3.439 -12.092 1.00 94.06 98 GLY A N 1
ATOM 709 C CA . GLY A 1 98 ? 17.987 4.358 -10.959 1.00 94.06 98 GLY A CA 1
ATOM 710 C C . GLY A 1 98 ? 16.865 4.103 -9.944 1.00 94.06 98 GLY A C 1
ATOM 711 O O . GLY A 1 98 ? 15.699 4.143 -10.347 1.00 94.06 98 GLY A O 1
ATOM 712 N N . PRO A 1 99 ? 17.171 3.842 -8.658 1.00 94.81 99 PRO A N 1
ATOM 713 C CA . PRO A 1 99 ? 16.153 3.559 -7.657 1.00 94.81 99 PRO A CA 1
ATOM 714 C C . PRO A 1 99 ? 15.382 4.823 -7.277 1.00 94.81 99 PRO A C 1
ATOM 716 O O . PRO A 1 99 ? 15.952 5.900 -7.118 1.00 94.81 99 PRO A O 1
ATOM 719 N N . THR A 1 100 ? 14.072 4.688 -7.119 1.00 95.06 100 THR A N 1
ATOM 720 C CA . 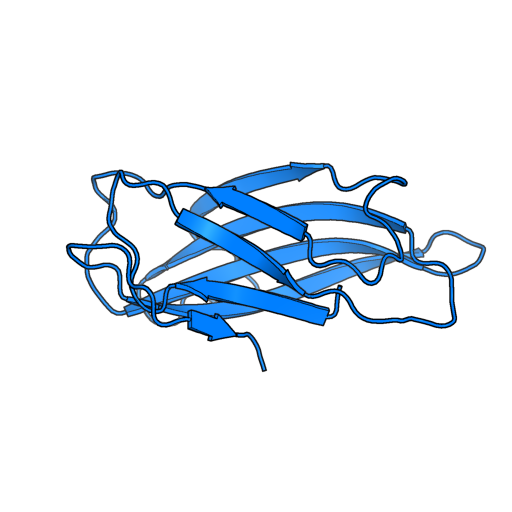THR A 1 100 ? 13.167 5.742 -6.659 1.00 95.06 100 THR A CA 1
ATOM 721 C C . THR A 1 100 ? 12.184 5.147 -5.667 1.00 95.06 100 THR A C 1
ATOM 723 O O . THR A 1 100 ? 11.671 4.050 -5.882 1.00 95.06 100 THR A O 1
ATOM 726 N N . LEU A 1 101 ? 11.927 5.886 -4.590 1.00 95.31 101 LEU A N 1
ATOM 727 C CA . LEU A 1 101 ? 10.910 5.552 -3.607 1.00 95.31 101 LEU A CA 1
ATOM 728 C C . LEU A 1 101 ? 9.741 6.527 -3.763 1.00 95.31 101 LEU A C 1
ATOM 730 O O . LEU A 1 101 ? 9.942 7.741 -3.740 1.00 95.31 101 LEU A O 1
ATOM 734 N N . SER A 1 102 ? 8.535 6.001 -3.939 1.00 95.31 102 SER A N 1
ATOM 735 C CA . SER A 1 102 ? 7.308 6.789 -4.062 1.00 95.31 102 SER A CA 1
ATOM 736 C C . SER A 1 102 ? 6.351 6.432 -2.934 1.00 95.31 102 SER A C 1
ATOM 738 O O . SER A 1 102 ? 6.063 5.257 -2.718 1.00 95.31 102 SER A O 1
ATOM 740 N N . ASN A 1 103 ? 5.868 7.447 -2.220 1.00 95.44 103 ASN A N 1
ATOM 741 C CA . ASN A 1 103 ? 4.935 7.284 -1.112 1.00 95.44 103 ASN A CA 1
ATOM 742 C C . ASN A 1 103 ? 3.541 7.748 -1.530 1.00 95.44 103 ASN A C 1
ATOM 744 O O . ASN A 1 103 ? 3.386 8.825 -2.102 1.00 95.44 103 ASN A O 1
ATOM 748 N N . TYR A 1 104 ? 2.539 6.949 -1.192 1.00 96.06 104 TYR A N 1
ATOM 749 C CA . TYR A 1 104 ? 1.127 7.239 -1.407 1.00 96.06 104 TYR A CA 1
ATOM 750 C C . TYR A 1 104 ? 0.390 7.052 -0.094 1.00 96.06 104 TYR A C 1
ATOM 752 O O . TYR A 1 104 ? 0.747 6.169 0.687 1.00 96.06 104 TYR A O 1
ATOM 760 N N . ASN A 1 105 ? -0.642 7.850 0.154 1.00 96.31 105 ASN A N 1
ATOM 761 C CA . ASN A 1 105 ? -1.481 7.663 1.323 1.00 96.31 105 ASN A CA 1
ATOM 762 C C . ASN A 1 105 ? -2.942 8.016 1.052 1.00 96.31 105 ASN A C 1
ATOM 764 O O . ASN A 1 105 ? -3.272 8.715 0.095 1.00 96.31 105 ASN A O 1
ATOM 768 N N . VAL A 1 106 ? -3.807 7.479 1.905 1.00 96.94 106 VAL A N 1
ATOM 769 C CA . VAL A 1 106 ? -5.233 7.787 1.980 1.00 96.94 106 VAL A CA 1
ATOM 770 C C . VAL A 1 106 ? -5.659 7.837 3.439 1.00 96.94 106 VAL A C 1
ATOM 772 O O . VAL A 1 106 ? -5.132 7.107 4.282 1.00 96.94 106 VAL A O 1
ATOM 775 N N . THR A 1 107 ? -6.636 8.681 3.748 1.00 97.31 107 THR A N 1
ATOM 776 C CA . THR A 1 107 ? -7.291 8.661 5.058 1.00 97.31 107 THR A CA 1
ATOM 777 C C . THR A 1 107 ? -8.388 7.604 5.062 1.00 97.31 107 THR A C 1
ATOM 779 O O . THR A 1 107 ? -9.273 7.626 4.212 1.00 97.31 107 THR A O 1
ATOM 782 N N . VAL A 1 108 ? -8.337 6.704 6.039 1.00 97.75 108 VAL A N 1
ATOM 783 C CA . VAL A 1 108 ? -9.348 5.675 6.307 1.00 97.75 108 VAL A CA 1
ATOM 784 C C . VAL A 1 108 ? -9.866 5.811 7.735 1.00 97.75 108 VAL A C 1
ATOM 786 O O . VAL A 1 108 ? -9.242 6.445 8.590 1.00 97.75 108 VAL A O 1
ATOM 789 N N . VAL A 1 109 ? -10.997 5.183 8.023 1.00 98.38 109 VAL A N 1
ATOM 790 C CA . VAL A 1 109 ? -11.516 5.025 9.382 1.00 98.38 109 VAL A CA 1
ATOM 791 C C . VAL A 1 109 ? -11.309 3.583 9.828 1.00 98.38 109 VAL A C 1
ATOM 793 O O . VAL A 1 109 ? -11.727 2.651 9.151 1.00 98.38 109 VAL A O 1
ATOM 796 N N . VAL A 1 110 ? -10.681 3.382 10.983 1.00 98.00 110 VAL A N 1
ATOM 797 C CA . VAL A 1 110 ? -10.699 2.089 11.673 1.00 98.00 110 VAL A CA 1
ATOM 798 C C . VAL A 1 110 ? -11.995 2.021 12.479 1.00 98.00 110 VAL A C 1
ATOM 800 O O . VAL A 1 110 ? -12.170 2.784 13.431 1.00 98.00 110 VAL A O 1
ATOM 803 N N . GLY A 1 111 ? -12.914 1.151 12.071 1.00 97.19 111 GLY A N 1
ATOM 804 C CA . GLY A 1 111 ? -14.242 0.984 12.662 1.00 97.19 111 GLY A CA 1
ATOM 805 C C . GLY A 1 111 ? -14.619 -0.487 12.827 1.00 97.19 111 GLY A C 1
ATOM 806 O O . GLY A 1 111 ? -13.750 -1.346 12.959 1.00 97.19 111 GLY A O 1
ATOM 807 N N . ASP A 1 112 ? -15.920 -0.776 12.819 1.00 95.44 112 ASP A N 1
ATOM 808 C CA . ASP A 1 112 ? -16.435 -2.116 13.142 1.00 95.44 112 ASP A CA 1
ATOM 809 C C . ASP A 1 112 ? -16.539 -3.055 11.927 1.00 95.44 112 ASP A C 1
ATOM 811 O O . ASP A 1 112 ? -16.518 -4.276 12.083 1.00 95.44 112 ASP A O 1
ATOM 815 N N . VAL A 1 113 ? -16.669 -2.504 10.713 1.00 96.25 113 VAL A N 1
ATOM 816 C CA . VAL A 1 113 ? -16.871 -3.268 9.470 1.00 96.25 113 VAL A CA 1
ATOM 817 C C . VAL A 1 113 ? -16.078 -2.678 8.308 1.00 96.25 113 VAL A C 1
ATOM 819 O O . VAL A 1 113 ? -15.909 -1.463 8.213 1.00 96.25 113 VAL A O 1
ATOM 822 N N . VAL A 1 114 ? -15.620 -3.538 7.397 1.00 97.56 114 VAL A N 1
ATOM 823 C CA . VAL A 1 114 ? -15.012 -3.100 6.134 1.00 97.56 114 VAL A CA 1
ATOM 824 C C . VAL A 1 114 ? -16.101 -2.544 5.210 1.00 97.56 114 VAL A C 1
ATOM 826 O O . VAL A 1 114 ? -17.092 -3.223 4.943 1.00 97.56 114 VAL A O 1
ATOM 829 N N . SER A 1 115 ? -15.939 -1.309 4.727 1.00 97.50 115 SER A N 1
ATOM 830 C CA . SER A 1 115 ? -16.932 -0.645 3.870 1.00 97.50 115 SER A CA 1
ATOM 831 C C . SER A 1 115 ? -16.807 -1.024 2.391 1.00 97.50 115 SER A C 1
ATOM 833 O O . SER A 1 115 ? -15.719 -1.314 1.896 1.00 97.50 115 SER A O 1
ATOM 835 N N . GLU A 1 116 ? -17.909 -0.902 1.646 1.00 96.81 116 GLU A N 1
ATOM 836 C CA . GLU A 1 116 ? -17.887 -0.950 0.174 1.00 96.81 116 GLU A CA 1
ATOM 837 C C . GLU A 1 116 ? -17.414 0.372 -0.452 1.00 96.81 116 GLU A C 1
ATOM 839 O O . GLU A 1 116 ? -16.801 0.365 -1.520 1.00 96.81 116 GLU A O 1
ATOM 844 N N . GLU A 1 117 ? -17.661 1.506 0.218 1.00 97.75 117 GLU A N 1
ATOM 845 C CA . GLU A 1 117 ? -17.130 2.813 -0.186 1.00 97.75 117 GLU A CA 1
ATOM 846 C C . GLU A 1 117 ? -15.599 2.780 -0.198 1.00 97.75 117 GLU A C 1
ATOM 848 O O . GLU A 1 117 ? -14.982 2.197 0.699 1.00 97.75 117 GLU A O 1
ATOM 853 N N . ARG A 1 118 ? -14.987 3.407 -1.210 1.00 97.38 118 ARG A N 1
ATOM 854 C CA . ARG A 1 118 ? -13.535 3.417 -1.414 1.00 97.38 118 ARG A CA 1
ATOM 855 C C . ARG A 1 118 ? -12.984 4.836 -1.465 1.00 97.38 118 ARG A C 1
ATOM 857 O O . ARG A 1 118 ? -13.595 5.724 -2.050 1.00 97.38 118 ARG A O 1
ATOM 864 N N . VAL A 1 119 ? -11.790 5.002 -0.911 1.00 97.62 119 VAL A N 1
ATOM 865 C CA . VAL A 1 119 ? -10.979 6.221 -0.957 1.00 97.62 119 VAL A CA 1
ATOM 866 C C . VAL A 1 119 ? -9.721 5.961 -1.778 1.00 97.62 119 VAL A C 1
ATOM 868 O O . VAL A 1 119 ? -9.158 4.866 -1.718 1.00 97.62 119 VAL A O 1
ATOM 871 N N . SER A 1 120 ? -9.279 6.958 -2.541 1.00 96.00 120 SER A N 1
ATOM 872 C CA . SER A 1 120 ? -8.098 6.877 -3.406 1.00 96.00 120 SER A CA 1
ATOM 873 C C . SER A 1 120 ? -7.135 8.021 -3.124 1.00 96.00 120 SER A C 1
ATOM 875 O O . SER A 1 120 ? -7.568 9.131 -2.815 1.00 96.00 120 SER A O 1
ATOM 877 N N . SER A 1 121 ? -5.836 7.768 -3.265 1.00 90.06 121 SER A N 1
ATOM 878 C CA . SER A 1 121 ? -4.822 8.815 -3.155 1.00 90.06 121 SER A CA 1
ATOM 879 C C . SER A 1 121 ? -4.956 9.769 -4.341 1.00 90.06 121 SER A C 1
ATOM 881 O O . SER A 1 121 ? -4.975 9.312 -5.486 1.00 90.06 121 SER A O 1
ATOM 883 N N . SER A 1 122 ? -5.066 11.064 -4.060 1.00 66.44 122 SER A N 1
ATOM 884 C CA . SER A 1 122 ? -5.085 12.148 -5.051 1.00 66.44 122 SER A CA 1
ATOM 885 C C . SER A 1 122 ? -3.693 12.522 -5.535 1.00 66.44 122 SER A C 1
ATOM 887 O O . SER A 1 122 ? -2.805 12.611 -4.656 1.00 66.44 122 SER A O 1
#

Secondary structure (DSSP, 8-state):
--EEEEESEE-TT-EEEEEEE----SS-EEEEEEEEEEEETT--TT--SEEEEEEE--GGGSS-SS-EEEEEE--TTPPPEEEEEEEEEEEEETTTTEEEEEEEEEEEEE-SS--S-EEE--

Mean predicted aligned error: 3.26 Å

Organism: NCBI:txid602035

Foldseek 3Di:
DAKKKWFQEDEAPDKTKIKDAAAADPFWKFWFKKWKAKFPDPHDPPDRHHTWDIGGCGPVNTNDRDIDMDITHHHNPPDWFKMKIKMWIWMFGDPVRHIDIDMYIDIHTHDHDGDPHMDMTD

Nearest PDB structures (foldseek):
  8xgl-assembly1_B  TM=8.666E-01  e=1.037E-08  Pyricularia oryzae
  8xgl-assembly1_A  TM=8.620E-01  e=1.094E-08  Pyricularia oryzae
  4kty-assembly2_B  TM=5.436E-01  e=5.849E-01  Homo sapiens
  5mhn-assembly2_B  TM=4.650E-01  e=4.257E-01  Homo sapiens
  5mho-assembly1_A  TM=4.208E-01  e=4.257E-01  Homo sapiens